Protein AF-A0A7V8FBA2-F1 (afdb_monomer)

Secondary structure (DSSP, 8-state):
---TTHHHHHHHHHHHHHHTT---PPPPP-PPPPS----TT---SS---SPPTTGGGGG--HHHHHHHHHHHHH-HHHHHHHHHHHHHHHHHHHHH-

pLDDT: mean 85.5, std 11.31, range [50.97, 98.38]

Sequence (97 aa):
MIPSLLRPTLLAGVVALSLAACHVPAKIDRPALRADVPLAGLNTDNRPGWPAAEWWKAYDDPQLDTLIQLALRGAPDLAQAKTRVDSAQQNIRVAAA

Rad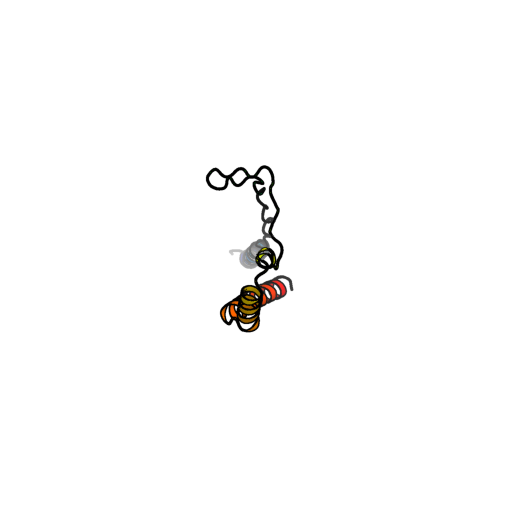ius of gyration: 28.99 Å; Cα contacts (8 Å, |Δi|>4): 6; chains: 1; bounding box: 71×36×72 Å

Structure (mmCIF, N/CA/C/O backbone):
data_AF-A0A7V8FBA2-F1
#
_entry.id   AF-A0A7V8FBA2-F1
#
loop_
_atom_site.group_PDB
_atom_site.id
_atom_site.type_symbol
_atom_site.label_atom_id
_atom_site.label_alt_id
_atom_site.label_comp_id
_atom_site.label_asym_id
_atom_site.label_entity_id
_atom_site.label_seq_id
_atom_site.pdbx_PDB_ins_code
_atom_site.Cartn_x
_atom_site.Cartn_y
_atom_site.Cartn_z
_atom_site.occupancy
_atom_site.B_iso_or_equiv
_atom_site.auth_seq_id
_atom_site.auth_comp_id
_atom_site.auth_asym_id
_atom_site.auth_atom_id
_atom_site.pdbx_PDB_model_num
ATOM 1 N N . MET A 1 1 ? -49.403 26.649 46.309 1.00 50.97 1 MET A N 1
ATOM 2 C CA . MET A 1 1 ? -49.038 25.217 46.393 1.00 50.97 1 MET A CA 1
ATOM 3 C C . M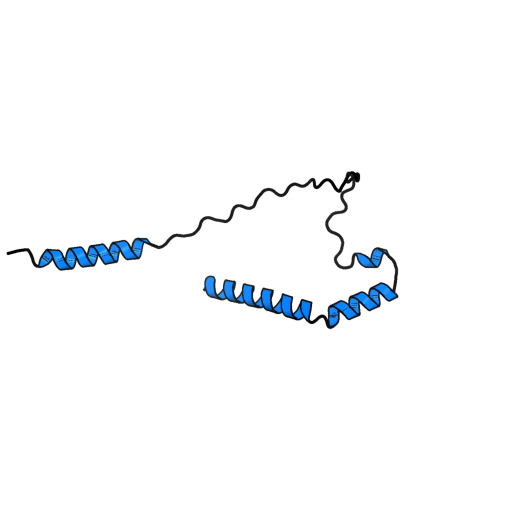ET A 1 1 ? -48.661 24.750 44.994 1.00 50.97 1 MET A C 1
ATOM 5 O O . MET A 1 1 ? -49.509 24.290 44.248 1.00 50.97 1 MET A O 1
ATOM 9 N N . ILE A 1 2 ? -47.412 24.998 44.597 1.00 58.41 2 ILE A N 1
ATOM 10 C CA . ILE A 1 2 ? -46.869 24.572 43.299 1.00 58.41 2 ILE A CA 1
ATOM 11 C C . ILE A 1 2 ? -46.518 23.083 43.458 1.00 58.41 2 ILE A C 1
ATOM 13 O O . ILE A 1 2 ? -45.885 22.734 44.458 1.00 58.41 2 ILE A O 1
ATOM 17 N N . PRO A 1 3 ? -46.998 22.188 42.581 1.00 62.94 3 PRO A N 1
ATOM 18 C CA . PRO A 1 3 ? -47.085 20.764 42.883 1.00 62.94 3 PRO A CA 1
ATOM 19 C C . PRO A 1 3 ? -45.692 20.131 42.971 1.00 62.94 3 PRO A C 1
ATOM 21 O O . PRO A 1 3 ? -44.902 20.207 42.030 1.00 62.94 3 PRO A O 1
ATOM 24 N N . SER A 1 4 ? -45.399 19.453 44.087 1.00 65.50 4 SER A N 1
ATOM 25 C CA . SER A 1 4 ? -44.140 18.716 44.301 1.00 65.50 4 SER A CA 1
ATOM 26 C C . SER A 1 4 ? -43.909 17.595 43.273 1.00 65.50 4 SER A C 1
ATOM 28 O O . SER A 1 4 ? -42.788 17.117 43.124 1.00 65.50 4 SER A O 1
ATOM 30 N N . LEU A 1 5 ? -44.948 17.241 42.508 1.00 64.06 5 LEU A N 1
ATOM 31 C CA . LEU A 1 5 ? -44.943 16.267 41.416 1.00 64.06 5 LEU A CA 1
ATOM 32 C C . LEU A 1 5 ? -44.308 16.788 40.111 1.00 64.06 5 LEU A C 1
ATOM 34 O O . LEU A 1 5 ? -44.009 15.993 39.221 1.00 64.06 5 LEU A O 1
ATOM 38 N N . LEU A 1 6 ? -44.059 18.099 39.994 1.00 72.31 6 LEU A N 1
ATOM 39 C CA . LEU A 1 6 ? -43.486 18.710 38.784 1.00 72.31 6 LEU A CA 1
ATOM 40 C C . LEU A 1 6 ? -41.965 18.497 38.677 1.00 72.31 6 LEU A C 1
ATOM 42 O O . LEU A 1 6 ? -41.420 18.405 37.586 1.00 72.31 6 LEU A O 1
ATOM 46 N N . ARG A 1 7 ? -41.269 18.352 39.813 1.00 75.12 7 ARG A N 1
ATOM 47 C CA . ARG A 1 7 ? -39.834 18.011 39.876 1.00 75.12 7 ARG A CA 1
ATOM 48 C C . ARG A 1 7 ? -39.507 16.596 39.368 1.00 75.12 7 ARG A C 1
ATOM 50 O O . ARG A 1 7 ? -38.613 16.490 38.530 1.00 7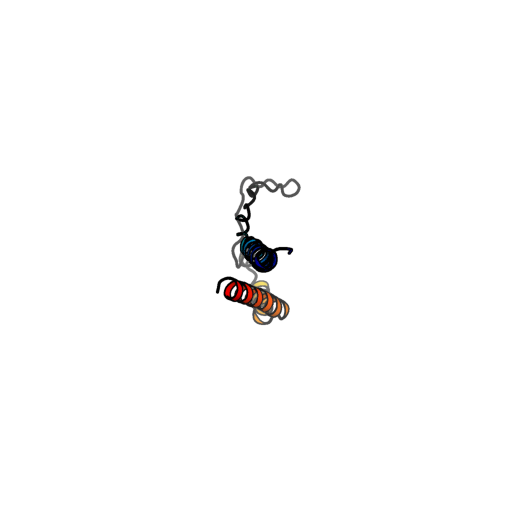5.12 7 ARG A O 1
ATOM 57 N N . PRO A 1 8 ? -40.172 15.517 39.830 1.00 78.56 8 PRO A N 1
ATOM 58 C CA . PRO A 1 8 ? -39.858 14.163 39.372 1.00 78.56 8 PRO A CA 1
ATOM 59 C C . PRO A 1 8 ? -40.211 13.937 37.897 1.00 78.56 8 PRO A C 1
ATOM 61 O O . PRO A 1 8 ? -39.498 13.213 37.211 1.00 78.56 8 PRO A O 1
ATOM 64 N N . THR A 1 9 ? -41.251 14.598 37.380 1.00 83.44 9 THR A N 1
ATOM 65 C CA . THR A 1 9 ? -41.612 14.541 35.952 1.00 83.44 9 THR A CA 1
ATOM 66 C C . THR A 1 9 ? -40.580 15.239 35.064 1.00 83.44 9 THR A C 1
ATOM 68 O O . THR A 1 9 ? -40.213 14.698 34.022 1.00 83.44 9 THR A O 1
ATOM 71 N N . LEU A 1 10 ? -40.037 16.383 35.495 1.00 84.25 10 LEU A N 1
ATOM 72 C CA . LEU A 1 10 ? -38.957 17.079 34.782 1.00 84.25 10 LEU A CA 1
ATOM 73 C C . LEU A 1 10 ? -37.656 16.255 34.771 1.00 84.25 10 LEU A C 1
ATOM 75 O O . LEU A 1 10 ? -37.019 16.122 33.729 1.00 84.25 10 LEU A O 1
ATOM 79 N N . LEU A 1 11 ? -37.303 15.642 35.907 1.00 84.69 11 LEU A N 1
ATOM 80 C CA . LEU A 1 11 ? -36.161 14.724 36.019 1.00 84.69 11 LEU A CA 1
ATOM 81 C C . LEU A 1 11 ? -36.314 13.495 35.110 1.00 84.69 11 LEU A C 1
ATOM 83 O O . LEU A 1 11 ? -35.378 13.152 34.391 1.00 84.69 11 LEU A O 1
ATOM 87 N N . ALA A 1 12 ? -37.494 12.870 35.087 1.00 85.75 12 ALA A N 1
ATOM 88 C CA . ALA A 1 12 ? -37.772 11.735 34.209 1.00 85.75 12 ALA A CA 1
ATOM 89 C C . ALA A 1 12 ? -37.686 12.116 32.720 1.00 85.75 12 ALA A C 1
ATOM 91 O O . ALA A 1 12 ? -37.131 11.360 31.924 1.00 85.75 12 ALA A O 1
ATOM 92 N N . GLY A 1 13 ? -38.169 13.309 32.350 1.00 87.88 13 GLY A N 1
ATOM 93 C CA . GLY A 1 13 ? -38.061 13.830 30.986 1.00 87.88 13 GLY A CA 1
ATOM 94 C C . GLY A 1 13 ? -36.611 14.009 30.530 1.00 87.88 13 GLY A C 1
ATOM 95 O O . GLY A 1 13 ? -36.249 13.553 29.449 1.00 87.88 13 GLY A O 1
ATOM 96 N N . VAL A 1 14 ? -35.757 14.608 31.367 1.00 87.75 14 VAL A N 1
ATOM 97 C CA . VAL A 1 14 ? -34.328 14.814 31.056 1.00 87.75 14 VAL A CA 1
ATOM 98 C C . VAL A 1 14 ? -33.586 13.483 30.887 1.00 87.75 14 VAL A C 1
ATOM 100 O O . VAL A 1 14 ? -32.780 13.335 29.966 1.00 87.75 14 VAL A O 1
ATOM 103 N N . VAL A 1 15 ? -33.884 12.488 31.727 1.00 87.38 15 VAL A N 1
ATOM 104 C CA . VAL A 1 15 ? -33.298 11.143 31.602 1.00 87.38 15 VAL A CA 1
ATOM 105 C C . VAL A 1 15 ? -33.758 10.469 30.304 1.00 87.38 15 VAL A C 1
ATOM 107 O O . VAL A 1 15 ? -32.936 9.961 29.550 1.00 87.38 15 VAL A O 1
ATOM 110 N N . ALA A 1 16 ? -35.048 10.530 29.970 1.00 83.69 16 ALA A N 1
ATOM 111 C CA . ALA A 1 16 ? -35.555 9.952 28.723 1.00 83.69 16 ALA A CA 1
ATOM 112 C C . ALA A 1 16 ? -34.929 10.595 27.467 1.00 83.69 16 ALA A C 1
ATOM 114 O O . ALA A 1 16 ? -34.570 9.891 26.525 1.00 83.69 16 ALA A O 1
ATOM 115 N N . LEU A 1 17 ? -34.739 11.919 27.469 1.00 84.31 17 LEU A N 1
ATOM 116 C CA . LEU A 1 17 ? -34.093 12.654 26.374 1.00 84.31 17 LEU A CA 1
ATOM 117 C C . LEU A 1 17 ? -32.607 12.310 26.209 1.00 84.31 17 LEU A C 1
ATOM 119 O O . LEU A 1 17 ? -32.113 12.262 25.085 1.00 84.31 17 LEU A O 1
ATOM 123 N N . SER A 1 18 ? -31.896 12.044 27.305 1.00 82.50 18 SER A N 1
ATOM 124 C CA . SER A 1 18 ? -30.474 11.677 27.256 1.00 82.50 18 SER A CA 1
ATOM 125 C C . SER A 1 18 ? -30.238 10.251 26.745 1.00 82.50 18 SER A C 1
ATOM 127 O O . SER A 1 18 ? -29.200 9.994 26.138 1.00 82.50 18 SER A O 1
ATOM 129 N N . LEU A 1 19 ? -31.212 9.345 26.888 1.00 79.38 19 LEU A N 1
ATOM 130 C CA . LEU A 1 19 ? -31.139 7.990 26.323 1.00 79.38 19 LEU A CA 1
ATOM 131 C C . LEU A 1 19 ? -31.435 7.928 24.812 1.00 79.38 19 LEU A C 1
ATOM 133 O O . LEU A 1 19 ? -31.081 6.945 24.166 1.00 79.38 19 LEU A O 1
ATOM 137 N N . ALA A 1 20 ? -32.041 8.963 24.223 1.00 77.38 20 ALA A N 1
ATOM 138 C CA . ALA A 1 20 ? -32.372 8.989 22.794 1.00 77.38 20 ALA A CA 1
ATOM 139 C C . ALA A 1 20 ? -31.170 9.310 21.876 1.00 77.38 20 ALA A C 1
ATOM 141 O O . ALA A 1 20 ? -31.323 9.359 20.657 1.00 77.38 20 ALA A O 1
ATOM 142 N N . ALA A 1 21 ? -29.975 9.530 22.436 1.00 74.88 21 ALA A N 1
ATOM 143 C CA . ALA A 1 21 ? -28.790 9.971 21.696 1.00 74.88 21 ALA A CA 1
ATOM 144 C C . ALA A 1 21 ? -28.015 8.848 20.972 1.00 74.88 21 ALA A C 1
ATOM 146 O O . ALA A 1 21 ? -27.010 9.125 20.316 1.00 74.88 21 ALA A O 1
ATOM 147 N N . CYS A 1 22 ? -28.444 7.584 21.059 1.00 81.06 22 CYS A N 1
ATOM 148 C CA . CYS A 1 22 ? -27.810 6.501 20.307 1.00 81.06 22 CYS A CA 1
ATOM 149 C C . CYS A 1 22 ? -28.119 6.630 18.806 1.00 81.06 22 CYS A C 1
ATOM 151 O O . CYS A 1 22 ? -29.240 6.382 18.367 1.00 81.06 22 CYS A O 1
ATOM 153 N N . HIS A 1 23 ? -27.108 6.978 18.009 1.00 81.44 23 HIS A N 1
ATOM 154 C CA . HIS A 1 23 ? -27.181 6.999 16.550 1.00 81.44 23 HIS A CA 1
ATOM 155 C C . HIS A 1 23 ? -26.222 5.960 15.962 1.00 81.44 23 HIS A C 1
ATOM 157 O O . HIS A 1 23 ? -25.039 5.944 16.298 1.00 81.44 23 HIS A O 1
ATOM 163 N N . VAL A 1 24 ? -26.726 5.105 15.070 1.00 78.81 24 VAL A N 1
ATOM 164 C CA . VAL A 1 24 ? -25.890 4.196 14.277 1.00 78.81 24 VAL A CA 1
ATOM 165 C C . VAL A 1 24 ? -25.478 4.942 13.007 1.00 78.81 24 VAL A C 1
ATOM 167 O O . VAL A 1 24 ? -26.359 5.281 12.213 1.00 78.81 24 VAL A O 1
ATOM 170 N N . PRO A 1 25 ? -24.179 5.222 12.800 1.00 78.00 25 PRO A N 1
ATOM 171 C CA . PRO A 1 25 ? -23.728 5.927 11.610 1.00 78.00 25 PRO A CA 1
ATOM 172 C C . PRO A 1 25 ? -24.066 5.126 10.350 1.00 78.00 25 PRO A C 1
ATOM 174 O O . PRO A 1 25 ? -23.958 3.898 10.319 1.00 78.00 25 PRO A O 1
ATOM 177 N N . ALA A 1 26 ? -24.476 5.836 9.299 1.00 82.31 26 ALA A N 1
ATOM 178 C CA . ALA A 1 26 ? -24.762 5.225 8.010 1.00 82.31 26 ALA A CA 1
ATOM 179 C C . ALA A 1 26 ? -23.523 4.503 7.456 1.00 82.31 26 ALA A C 1
ATOM 181 O O . ALA A 1 26 ? -22.376 4.893 7.697 1.00 82.31 26 ALA A O 1
ATOM 182 N N . LYS A 1 27 ? -23.762 3.440 6.684 1.00 80.50 27 LYS A N 1
ATOM 183 C CA . LYS A 1 27 ? -22.694 2.721 5.990 1.00 80.50 27 LYS A CA 1
ATOM 184 C C . LYS A 1 27 ? -21.962 3.692 5.062 1.00 80.50 27 LYS A C 1
ATOM 186 O O . LYS A 1 27 ? -22.597 4.417 4.308 1.00 80.50 27 LYS A O 1
ATOM 191 N N . ILE A 1 28 ? -20.631 3.676 5.107 1.00 85.06 28 ILE A N 1
ATOM 192 C CA . ILE A 1 28 ? -19.810 4.479 4.197 1.00 85.06 28 ILE A CA 1
ATOM 193 C C . ILE A 1 28 ? -20.070 4.005 2.763 1.00 85.06 28 ILE A C 1
ATOM 195 O O . ILE A 1 28 ? -19.828 2.835 2.438 1.00 85.06 28 ILE A O 1
ATOM 199 N N . ASP A 1 29 ? -20.545 4.916 1.916 1.00 86.31 29 ASP A N 1
ATOM 200 C CA . ASP A 1 29 ? -20.702 4.667 0.489 1.00 86.31 29 ASP A CA 1
ATOM 201 C C . ASP A 1 29 ? -19.335 4.451 -0.159 1.00 86.31 29 ASP A C 1
ATOM 203 O O . ASP A 1 29 ? -18.389 5.216 0.037 1.00 86.31 29 ASP A O 1
ATOM 207 N N . ARG A 1 30 ? -19.220 3.373 -0.940 1.00 84.44 30 ARG A N 1
ATOM 208 C CA . ARG A 1 30 ? -18.018 3.106 -1.730 1.00 84.44 30 ARG A CA 1
ATOM 209 C C . ARG A 1 30 ? -18.184 3.795 -3.080 1.00 84.44 30 ARG A C 1
ATOM 211 O O . ARG A 1 30 ? -19.064 3.381 -3.836 1.00 84.44 30 ARG A O 1
ATOM 218 N N . PRO A 1 31 ? -17.370 4.811 -3.405 1.00 87.44 31 PRO A N 1
ATOM 219 C CA . PRO A 1 31 ? -17.455 5.444 -4.709 1.00 87.44 31 PRO A CA 1
ATOM 220 C C . PRO A 1 31 ? -17.127 4.421 -5.798 1.00 87.44 31 PRO A C 1
ATOM 222 O O . PRO A 1 31 ? -16.235 3.583 -5.633 1.00 87.44 31 PRO A O 1
ATOM 225 N N . ALA A 1 32 ? -17.841 4.495 -6.920 1.00 87.06 32 ALA A N 1
ATOM 226 C CA . ALA A 1 32 ? -17.492 3.721 -8.101 1.00 87.06 32 ALA A CA 1
ATOM 227 C C . ALA A 1 32 ? -16.102 4.165 -8.586 1.00 87.06 32 ALA A C 1
ATOM 229 O O . ALA A 1 32 ? -15.897 5.331 -8.932 1.00 87.06 32 ALA A O 1
ATOM 230 N N . LEU A 1 33 ? -15.135 3.245 -8.572 1.00 83.31 33 LEU A N 1
ATOM 231 C CA . LEU A 1 33 ? -13.800 3.506 -9.097 1.00 83.31 33 LEU A CA 1
ATOM 232 C C . LEU A 1 33 ? -13.880 3.568 -10.621 1.00 83.31 33 LEU A C 1
ATOM 234 O O . LEU A 1 33 ? -14.454 2.681 -11.255 1.00 83.31 33 LEU A O 1
ATOM 238 N N . ARG A 1 34 ? -13.291 4.609 -11.213 1.00 79.00 34 ARG A N 1
ATOM 239 C CA . ARG A 1 34 ? -13.129 4.662 -12.667 1.00 79.00 34 ARG A CA 1
ATOM 240 C C . ARG A 1 34 ? -12.150 3.578 -13.083 1.00 79.00 34 ARG A C 1
ATOM 242 O O . ARG A 1 34 ? -11.098 3.424 -12.467 1.00 79.00 34 ARG A O 1
ATOM 249 N N . ALA A 1 35 ? -12.508 2.831 -14.119 1.00 72.75 35 ALA A N 1
ATOM 250 C CA . ALA A 1 35 ? -11.605 1.843 -14.683 1.00 72.75 35 ALA A CA 1
ATOM 251 C C . ALA A 1 35 ? -10.496 2.533 -15.487 1.00 72.75 35 ALA A C 1
ATOM 253 O O . ALA A 1 35 ? -9.366 2.050 -15.519 1.00 72.75 35 ALA A O 1
ATOM 254 N N . ASP A 1 36 ? -10.821 3.634 -16.162 1.00 72.25 36 ASP A N 1
ATOM 255 C CA . ASP A 1 36 ? -9.956 4.406 -17.042 1.00 72.25 36 ASP A CA 1
ATOM 256 C C . ASP A 1 36 ? -9.179 5.489 -16.280 1.00 72.25 36 ASP A C 1
ATOM 258 O O . ASP A 1 36 ? -9.737 6.392 -15.659 1.00 72.25 36 ASP A O 1
ATOM 262 N N . VAL A 1 37 ? -7.852 5.394 -16.347 1.00 72.38 37 VAL A N 1
ATOM 263 C CA . VAL A 1 37 ? -6.937 6.438 -15.885 1.00 72.38 37 VAL A CA 1
ATOM 264 C C . VAL A 1 37 ? -5.999 6.734 -17.052 1.00 72.38 37 VAL A C 1
ATOM 266 O O . VAL A 1 37 ? -5.070 5.958 -17.282 1.00 72.38 37 VAL A O 1
ATOM 269 N N . PRO A 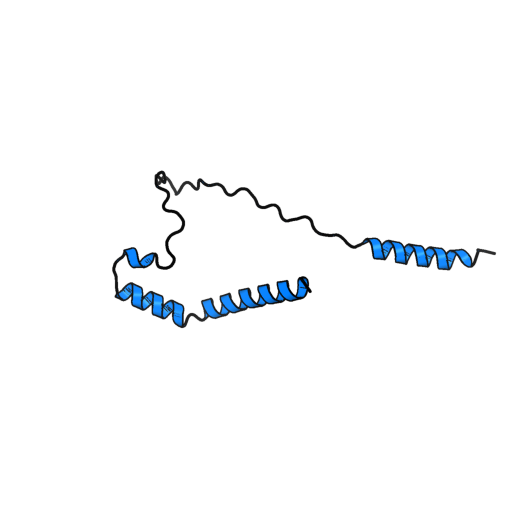1 38 ? -6.252 7.794 -17.843 1.00 72.56 38 PRO A N 1
ATOM 270 C CA . PRO A 1 38 ? -5.406 8.112 -18.983 1.00 72.56 38 PRO A CA 1
ATOM 271 C C . PRO A 1 38 ? -4.006 8.481 -18.487 1.00 72.56 38 PRO A C 1
ATOM 273 O O . PRO A 1 38 ? -3.806 9.485 -17.805 1.00 72.56 38 PRO A O 1
ATOM 276 N N . LEU A 1 39 ? -3.026 7.652 -18.831 1.00 73.62 39 LEU A N 1
ATOM 277 C CA . LEU A 1 39 ? -1.626 7.879 -18.498 1.00 73.62 39 LEU A CA 1
ATOM 278 C C . LEU A 1 39 ? -1.016 8.824 -19.534 1.00 73.62 39 LEU A C 1
ATOM 280 O O . LEU A 1 39 ? -0.537 8.342 -20.543 1.00 73.62 39 LEU A O 1
ATOM 284 N N . ALA A 1 40 ? -1.062 10.144 -19.332 1.00 80.94 40 ALA A N 1
ATOM 285 C CA . ALA A 1 40 ? -0.320 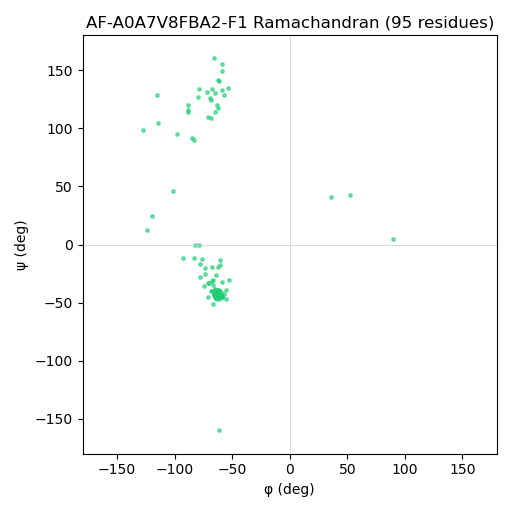11.159 -20.111 1.00 80.94 40 ALA A CA 1
ATOM 286 C C . ALA A 1 40 ? -0.144 10.890 -21.637 1.00 80.94 40 ALA A C 1
ATOM 288 O O . ALA A 1 40 ? 0.924 11.136 -22.191 1.00 80.94 40 ALA A O 1
ATOM 289 N N . GLY A 1 41 ? -1.180 10.385 -22.324 1.00 74.25 41 GLY A N 1
ATOM 290 C CA . GLY A 1 41 ? -1.150 10.082 -23.767 1.00 74.25 41 GLY A CA 1
ATOM 291 C C . GLY A 1 41 ? -0.686 8.672 -24.171 1.00 74.25 41 GLY A C 1
ATOM 292 O O . GLY A 1 41 ? -0.580 8.391 -25.361 1.00 74.25 41 GLY A O 1
ATOM 293 N N . LEU A 1 42 ? -0.432 7.772 -23.223 1.00 73.75 42 LEU A N 1
ATOM 294 C CA . LEU A 1 42 ? -0.102 6.371 -23.478 1.00 73.75 42 LEU A CA 1
ATOM 295 C C . LEU A 1 42 ? -1.370 5.567 -23.789 1.00 73.75 42 LEU A C 1
ATOM 297 O O . LEU A 1 42 ? -2.375 5.654 -23.079 1.00 73.75 42 LEU A O 1
ATOM 301 N N . ASN A 1 43 ? -1.301 4.749 -24.841 1.00 72.81 43 ASN A N 1
ATOM 302 C CA . ASN A 1 43 ? -2.332 3.765 -25.146 1.00 72.81 43 ASN A CA 1
ATOM 303 C C . ASN A 1 43 ? -2.317 2.669 -24.059 1.00 72.81 43 ASN A C 1
ATOM 305 O O . ASN A 1 43 ? -1.278 2.068 -23.788 1.00 72.81 43 ASN A O 1
ATOM 309 N N . THR A 1 44 ? -3.468 2.439 -23.421 1.00 70.50 44 THR A N 1
ATOM 310 C CA . THR A 1 44 ? -3.652 1.452 -22.338 1.00 70.50 44 THR A CA 1
ATOM 311 C C . THR A 1 44 ? -4.685 0.383 -22.709 1.00 70.50 44 THR A C 1
ATOM 313 O O . THR A 1 44 ? -5.300 -0.226 -21.830 1.00 70.50 44 THR A O 1
ATOM 316 N N . ASP A 1 45 ? -4.885 0.153 -24.014 1.00 68.81 45 ASP A N 1
ATOM 317 C CA . ASP A 1 45 ? -5.853 -0.816 -24.545 1.00 68.81 45 ASP A CA 1
ATOM 318 C C . ASP A 1 45 ? -5.551 -2.232 -24.042 1.00 68.81 45 ASP A C 1
ATOM 320 O O . ASP A 1 45 ? -6.461 -3.009 -23.755 1.00 68.81 45 ASP A O 1
ATOM 324 N N . ASN A 1 46 ? -4.268 -2.532 -23.826 1.00 65.00 46 ASN A N 1
ATOM 325 C CA . ASN A 1 46 ? -3.832 -3.666 -23.031 1.00 65.00 46 ASN A CA 1
ATOM 326 C C . ASN A 1 46 ? -3.501 -3.155 -21.624 1.00 65.00 46 ASN A C 1
ATOM 328 O O . ASN A 1 46 ? -2.415 -2.628 -21.399 1.00 65.00 46 ASN A O 1
ATOM 332 N N . ARG A 1 47 ? -4.456 -3.248 -20.693 1.00 64.44 47 ARG A N 1
ATOM 333 C CA . ARG A 1 47 ? -4.254 -2.937 -19.271 1.00 64.44 47 ARG A CA 1
ATOM 334 C C . ARG A 1 47 ? -3.697 -4.190 -18.584 1.00 64.44 47 ARG A C 1
ATOM 336 O O . ARG A 1 47 ? -4.500 -5.013 -18.136 1.00 64.44 47 ARG A O 1
ATOM 343 N N . PRO A 1 48 ? -2.366 -4.390 -18.474 1.00 64.50 48 PRO A N 1
ATOM 344 C CA . PRO A 1 48 ? -1.877 -5.315 -17.465 1.00 64.50 48 PRO A CA 1
ATOM 345 C C . PRO A 1 48 ? -2.419 -4.778 -16.139 1.00 64.50 48 PRO A C 1
ATOM 347 O O . PRO A 1 48 ? -2.373 -3.573 -15.893 1.00 64.50 48 PRO A O 1
ATOM 350 N N . GLY A 1 49 ? -3.062 -5.633 -15.349 1.00 76.25 49 GLY A N 1
ATOM 351 C CA . GLY A 1 49 ? -3.638 -5.222 -14.073 1.00 76.25 49 GLY A CA 1
ATOM 352 C C . GLY A 1 49 ? -2.573 -4.706 -13.100 1.00 76.25 49 GLY A C 1
ATOM 353 O O . GLY A 1 49 ? -1.455 -4.346 -13.468 1.00 76.25 49 GLY A O 1
ATOM 354 N N . TRP A 1 50 ? -2.902 -4.705 -11.811 1.00 81.56 50 TRP A N 1
ATOM 355 C CA . TRP A 1 50 ? -1.881 -4.445 -10.800 1.00 81.56 50 TRP A CA 1
ATOM 356 C C . TRP A 1 50 ? -0.693 -5.412 -10.986 1.00 81.56 50 TRP A C 1
ATOM 358 O O . TRP A 1 50 ? -0.925 -6.605 -11.211 1.00 81.56 50 TRP A O 1
ATOM 368 N N . PRO A 1 51 ? 0.560 -4.928 -10.933 1.00 87.19 51 PRO A N 1
ATOM 369 C CA . PRO A 1 51 ? 1.716 -5.776 -11.172 1.00 87.19 51 PRO A CA 1
ATOM 370 C C . PRO A 1 51 ? 1.860 -6.848 -10.084 1.00 87.19 51 PRO A C 1
ATOM 372 O O . PRO A 1 51 ? 1.314 -6.737 -8.983 1.00 87.19 51 PRO A O 1
ATOM 375 N N . ALA A 1 52 ? 2.617 -7.902 -10.390 1.00 90.44 52 ALA A N 1
ATOM 376 C CA . ALA A 1 52 ? 2.937 -8.938 -9.413 1.00 90.44 52 ALA A CA 1
ATOM 377 C C . ALA A 1 52 ? 3.670 -8.347 -8.192 1.00 90.44 52 ALA A C 1
ATOM 379 O O . ALA A 1 52 ? 4.343 -7.323 -8.293 1.00 90.44 52 ALA A O 1
ATOM 380 N N . ALA A 1 53 ? 3.580 -9.013 -7.037 1.00 92.81 53 ALA A N 1
ATOM 381 C CA . ALA A 1 53 ? 4.262 -8.560 -5.822 1.00 92.81 53 ALA A CA 1
ATOM 382 C C . ALA A 1 53 ? 5.779 -8.384 -6.034 1.00 92.81 53 ALA A C 1
ATOM 384 O O . ALA A 1 53 ? 6.353 -7.401 -5.577 1.00 92.81 53 ALA A O 1
ATOM 385 N N . GLU A 1 54 ? 6.397 -9.294 -6.790 1.00 94.94 54 GLU A N 1
ATOM 386 C CA . GLU A 1 54 ? 7.816 -9.261 -7.162 1.00 94.94 54 GLU A CA 1
ATOM 387 C C . GLU A 1 54 ? 8.021 -8.757 -8.600 1.00 94.94 54 GLU A C 1
ATOM 389 O O . GLU A 1 54 ? 8.747 -9.353 -9.392 1.00 94.94 54 GLU A O 1
ATOM 394 N N . TRP A 1 55 ? 7.338 -7.671 -8.967 1.00 94.44 55 TRP A N 1
ATOM 395 C CA . TRP A 1 55 ? 7.336 -7.114 -10.328 1.00 94.44 55 TRP A CA 1
ATOM 396 C C . TRP A 1 55 ? 8.731 -6.844 -10.907 1.00 94.44 55 TRP A C 1
ATOM 398 O O . TRP A 1 55 ? 8.918 -6.941 -12.118 1.00 94.44 55 TRP A O 1
ATOM 408 N N . TRP A 1 56 ? 9.710 -6.528 -10.057 1.00 95.75 56 TRP A N 1
ATOM 409 C CA . TRP A 1 56 ? 11.076 -6.205 -10.470 1.00 95.75 56 TRP A CA 1
ATOM 410 C C . TRP A 1 56 ? 11.822 -7.409 -11.062 1.00 95.75 56 TRP A C 1
ATOM 412 O O . TRP A 1 56 ? 12.772 -7.216 -11.816 1.00 95.75 56 TRP A O 1
ATOM 422 N N . LYS A 1 57 ? 11.378 -8.647 -10.797 1.00 96.00 57 LYS A N 1
ATOM 423 C CA . LYS A 1 57 ? 11.984 -9.858 -11.379 1.00 96.00 57 LYS A CA 1
ATOM 424 C C . LYS A 1 57 ? 11.888 -9.904 -12.901 1.00 96.00 57 LYS A C 1
ATOM 426 O O . LYS A 1 57 ? 12.660 -10.608 -13.538 1.00 96.00 57 LYS A O 1
ATOM 431 N N . ALA A 1 58 ? 10.982 -9.128 -13.497 1.00 94.62 58 ALA A N 1
ATOM 432 C CA . ALA A 1 58 ? 10.893 -8.987 -14.947 1.00 94.62 58 ALA A CA 1
ATOM 433 C C . ALA A 1 58 ? 12.172 -8.409 -15.590 1.00 94.62 58 ALA A C 1
ATOM 435 O O . ALA A 1 58 ? 12.337 -8.540 -16.799 1.00 94.62 58 ALA A O 1
ATOM 436 N N . TYR A 1 59 ? 13.061 -7.781 -14.810 1.00 95.88 59 TYR A N 1
ATOM 437 C CA . TYR A 1 59 ? 14.342 -7.267 -15.299 1.00 95.88 59 TYR A CA 1
ATOM 438 C C . TYR A 1 59 ? 15.463 -8.310 -15.363 1.00 95.88 59 TYR A C 1
ATOM 440 O O . TYR A 1 59 ? 16.494 -8.009 -15.955 1.00 95.88 59 TYR A O 1
ATOM 448 N N . ASP A 1 60 ? 15.275 -9.498 -14.775 1.00 96.94 60 ASP A N 1
ATOM 449 C CA . ASP A 1 60 ? 16.279 -10.575 -14.742 1.00 96.94 60 ASP A CA 1
ATOM 450 C C . ASP A 1 60 ? 17.656 -10.116 -14.208 1.00 96.94 60 ASP A C 1
ATOM 452 O O . ASP A 1 60 ? 1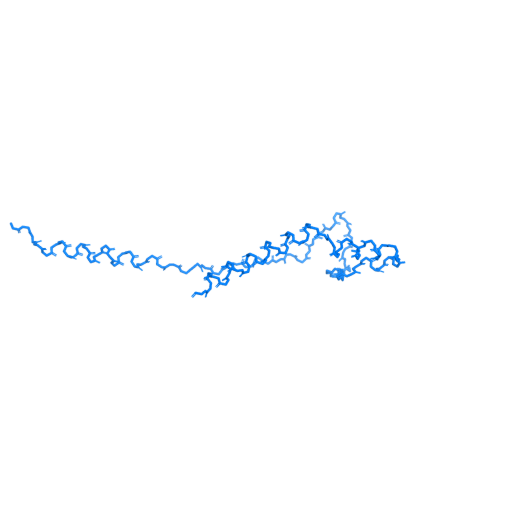8.711 -10.438 -14.752 1.00 96.94 60 ASP A O 1
ATOM 456 N N . ASP A 1 61 ? 17.642 -9.318 -13.131 1.00 98.38 61 ASP A N 1
ATOM 457 C CA . ASP A 1 61 ? 18.838 -8.761 -12.489 1.00 98.38 61 ASP A CA 1
ATOM 458 C C . ASP A 1 61 ? 19.027 -9.330 -11.061 1.00 98.38 61 ASP A C 1
ATOM 460 O O . ASP A 1 61 ? 18.352 -8.900 -10.115 1.00 98.38 61 ASP A O 1
ATOM 464 N N . PRO A 1 62 ? 19.985 -10.260 -10.858 1.00 97.75 62 PRO A N 1
ATOM 465 C CA . PRO A 1 62 ? 20.269 -10.843 -9.545 1.00 97.75 62 PRO A CA 1
ATOM 466 C C . PRO A 1 62 ? 20.789 -9.843 -8.498 1.00 97.75 62 PRO A C 1
ATOM 468 O O . PRO A 1 62 ? 20.634 -10.058 -7.287 1.00 97.75 62 PRO A O 1
ATOM 471 N N . GLN A 1 63 ? 21.432 -8.753 -8.930 1.00 98.38 63 GLN A N 1
ATOM 472 C CA . GLN A 1 63 ? 21.878 -7.698 -8.024 1.00 98.38 63 GLN A CA 1
ATOM 473 C C . GLN A 1 63 ? 20.668 -6.931 -7.492 1.00 98.38 63 GLN A C 1
ATOM 475 O O . GLN A 1 63 ? 20.574 -6.709 -6.282 1.00 98.38 63 GLN A O 1
ATOM 480 N N . LEU A 1 64 ? 19.726 -6.582 -8.372 1.00 98.25 64 LEU A N 1
ATOM 481 C CA . LEU A 1 64 ? 18.480 -5.921 -7.989 1.00 98.25 64 LEU A CA 1
ATOM 482 C C . LEU A 1 64 ? 17.675 -6.771 -7.001 1.00 98.25 64 LEU A C 1
ATOM 484 O O . LEU A 1 64 ? 17.229 -6.257 -5.972 1.00 98.25 64 LEU A O 1
ATOM 488 N N . ASP A 1 65 ? 17.564 -8.074 -7.259 1.00 97.69 65 ASP A N 1
ATOM 489 C CA . ASP A 1 65 ? 16.917 -9.013 -6.341 1.00 97.69 65 ASP A CA 1
ATOM 490 C C . ASP A 1 65 ? 17.546 -8.966 -4.946 1.00 97.69 65 ASP A C 1
ATOM 492 O O . ASP A 1 65 ? 16.850 -8.850 -3.934 1.00 97.69 65 ASP A O 1
ATOM 496 N N . THR A 1 66 ? 18.876 -8.994 -4.881 1.00 96.94 66 THR A N 1
ATOM 497 C CA . THR A 1 66 ? 19.608 -8.948 -3.611 1.00 96.94 66 THR A CA 1
ATOM 498 C C . THR A 1 66 ? 19.366 -7.634 -2.868 1.00 96.94 66 THR A C 1
ATOM 500 O O . THR A 1 66 ? 19.132 -7.642 -1.656 1.00 96.94 66 THR A O 1
ATOM 503 N N . LEU A 1 67 ? 19.387 -6.506 -3.583 1.00 96.44 67 LEU A N 1
ATOM 504 C CA . LEU A 1 67 ? 19.166 -5.181 -3.006 1.00 96.44 67 LEU A CA 1
ATOM 505 C C . LEU A 1 67 ? 17.755 -5.039 -2.434 1.00 96.44 67 LEU A C 1
ATOM 507 O O . LEU A 1 67 ? 17.599 -4.571 -1.306 1.00 96.44 67 LEU A O 1
ATOM 511 N N . ILE A 1 68 ? 16.733 -5.488 -3.165 1.00 96.12 68 ILE A N 1
ATOM 512 C CA . ILE A 1 68 ? 15.344 -5.423 -2.699 1.00 96.12 68 ILE A CA 1
ATOM 513 C C . ILE A 1 68 ? 15.140 -6.336 -1.489 1.00 96.12 68 ILE A C 1
ATOM 515 O O . ILE A 1 68 ? 14.551 -5.914 -0.495 1.00 96.12 68 ILE A O 1
ATOM 519 N N . GLN A 1 69 ? 15.684 -7.554 -1.510 1.00 95.19 69 GLN A N 1
ATOM 520 C CA . GLN A 1 69 ? 15.600 -8.462 -0.363 1.00 95.19 69 GLN A CA 1
ATOM 521 C C . GLN A 1 69 ? 16.287 -7.892 0.884 1.00 95.19 69 GLN A C 1
ATOM 523 O O . GLN A 1 69 ? 15.773 -8.034 1.998 1.00 95.19 69 GLN A O 1
ATOM 528 N N . LEU A 1 70 ? 17.433 -7.226 0.716 1.00 94.81 70 LEU A N 1
ATOM 529 C CA . LEU A 1 70 ? 18.117 -6.547 1.812 1.00 94.81 70 LEU A CA 1
ATOM 530 C C . LEU A 1 70 ? 17.277 -5.386 2.360 1.00 94.81 70 LEU A C 1
ATOM 532 O O . LEU A 1 70 ? 17.122 -5.276 3.578 1.00 94.81 70 LEU A O 1
ATOM 536 N N . ALA A 1 71 ? 16.702 -4.569 1.475 1.00 93.88 71 ALA A N 1
ATOM 537 C CA . ALA A 1 71 ? 15.852 -3.446 1.854 1.00 93.88 71 ALA A CA 1
ATOM 538 C C . ALA A 1 71 ? 14.617 -3.909 2.643 1.00 93.88 71 ALA A C 1
ATOM 540 O O . ALA A 1 71 ? 14.320 -3.354 3.697 1.00 93.88 71 ALA A O 1
ATOM 541 N N . LEU A 1 72 ? 13.934 -4.967 2.196 1.00 93.81 72 LEU A N 1
ATOM 542 C CA . LEU A 1 72 ? 12.710 -5.458 2.838 1.00 93.81 72 LEU A CA 1
ATOM 543 C C . LEU A 1 72 ? 12.952 -6.116 4.207 1.00 93.81 72 LEU A C 1
ATOM 545 O O . LEU A 1 72 ? 12.100 -6.016 5.088 1.00 93.81 72 LEU A O 1
ATOM 549 N N . ARG A 1 73 ? 14.091 -6.791 4.413 1.00 92.44 73 ARG A N 1
ATOM 550 C CA . ARG A 1 73 ? 14.346 -7.578 5.638 1.00 92.44 73 ARG A CA 1
ATOM 551 C C . ARG A 1 73 ? 14.579 -6.721 6.884 1.00 92.44 73 ARG A C 1
ATOM 553 O O . ARG A 1 73 ? 14.252 -7.155 7.984 1.00 92.44 73 ARG A O 1
ATOM 560 N N . GLY A 1 74 ? 15.190 -5.550 6.721 1.00 82.12 74 GLY A N 1
ATOM 561 C CA . GLY A 1 74 ? 15.683 -4.728 7.832 1.00 82.12 74 GLY A CA 1
ATOM 562 C C . GLY A 1 74 ? 15.145 -3.303 7.861 1.00 82.12 74 GLY A C 1
ATOM 563 O O . GLY A 1 74 ? 15.705 -2.484 8.581 1.00 82.12 74 GLY A O 1
ATOM 564 N N . ALA A 1 75 ? 14.110 -3.000 7.077 1.00 93.44 75 ALA A N 1
ATOM 565 C CA . ALA A 1 75 ? 13.575 -1.656 6.875 1.00 93.44 75 ALA A CA 1
ATOM 566 C C . ALA A 1 75 ? 12.888 -1.087 8.142 1.00 93.44 75 ALA A C 1
ATOM 568 O O . ALA A 1 75 ? 11.795 -1.539 8.511 1.00 93.44 75 ALA A O 1
ATOM 569 N N . PRO A 1 76 ? 13.482 -0.083 8.825 1.00 95.06 76 PRO A N 1
ATOM 570 C CA . PRO A 1 76 ? 12.896 0.501 10.036 1.00 95.06 76 PRO A CA 1
ATOM 571 C C . PRO A 1 76 ? 11.591 1.262 9.764 1.00 95.06 76 PRO A C 1
ATOM 573 O O . PRO A 1 76 ? 10.695 1.303 10.607 1.00 95.06 76 PRO A O 1
ATOM 576 N N . ASP A 1 77 ? 11.468 1.846 8.577 1.00 96.56 77 ASP A N 1
ATOM 577 C CA . ASP A 1 77 ? 10.264 2.511 8.084 1.00 96.56 77 ASP A CA 1
ATOM 578 C C . ASP A 1 77 ? 9.103 1.524 7.884 1.00 96.56 77 ASP A C 1
ATOM 580 O O . ASP A 1 77 ? 7.986 1.798 8.333 1.00 96.56 77 ASP A O 1
ATOM 584 N N . LEU A 1 78 ? 9.356 0.343 7.309 1.00 96.06 78 LEU A N 1
ATOM 585 C CA . LEU A 1 78 ? 8.362 -0.729 7.206 1.00 96.06 78 LEU A CA 1
ATOM 586 C C . LEU A 1 78 ? 7.961 -1.261 8.583 1.00 96.06 78 LEU A C 1
ATOM 588 O O . LEU A 1 78 ? 6.774 -1.496 8.823 1.00 96.06 78 LEU A O 1
ATOM 592 N N . ALA A 1 79 ? 8.910 -1.395 9.513 1.00 96.12 79 ALA A N 1
ATOM 593 C CA . ALA A 1 79 ? 8.602 -1.771 10.892 1.00 96.12 79 ALA A CA 1
ATOM 594 C C . ALA A 1 79 ? 7.675 -0.740 11.561 1.00 96.12 79 ALA A C 1
ATOM 596 O O . ALA A 1 79 ? 6.671 -1.104 12.176 1.00 96.12 79 ALA A O 1
ATOM 597 N N . GLN A 1 80 ? 7.943 0.557 11.380 1.00 98.06 80 GLN A N 1
ATOM 598 C CA . GLN A 1 80 ? 7.076 1.621 11.882 1.00 98.06 80 GLN A CA 1
ATOM 599 C C . GLN A 1 80 ? 5.689 1.600 11.220 1.00 98.06 80 GLN A C 1
ATOM 601 O O . GLN A 1 80 ? 4.675 1.770 11.904 1.00 98.06 80 GLN A O 1
ATOM 606 N N . ALA A 1 81 ? 5.620 1.387 9.904 1.00 97.88 81 ALA A N 1
ATOM 607 C CA . ALA A 1 81 ? 4.359 1.269 9.178 1.00 97.88 81 ALA A CA 1
ATOM 608 C C . ALA A 1 81 ? 3.526 0.086 9.692 1.00 97.88 81 ALA A C 1
ATOM 610 O O . ALA A 1 81 ? 2.330 0.248 9.949 1.00 97.88 81 ALA A O 1
ATOM 611 N N . LYS A 1 82 ? 4.160 -1.069 9.933 1.00 97.12 82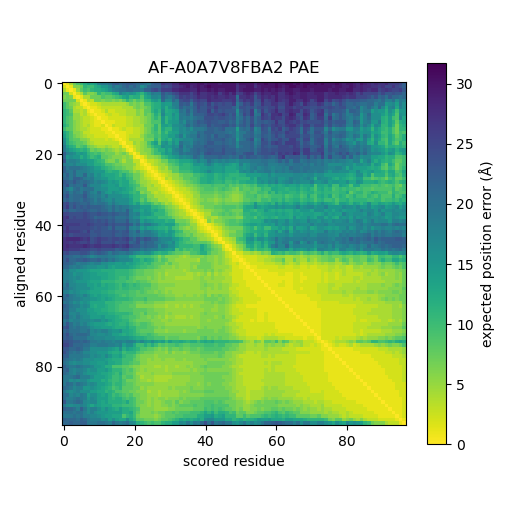 LYS A N 1
ATOM 612 C CA . LYS A 1 82 ? 3.508 -2.238 10.528 1.00 97.12 82 LYS A CA 1
ATOM 613 C C . LYS A 1 82 ? 2.920 -1.922 11.902 1.00 97.12 82 LYS A C 1
ATOM 615 O O . LYS A 1 82 ? 1.757 -2.240 12.134 1.00 97.12 82 LYS A O 1
ATOM 620 N N . THR A 1 83 ? 3.657 -1.225 12.766 1.00 97.88 83 THR A N 1
ATOM 621 C CA . THR A 1 83 ? 3.135 -0.794 14.072 1.00 97.88 83 THR A CA 1
ATOM 622 C C . THR A 1 83 ? 1.867 0.048 13.930 1.00 97.88 83 THR A C 1
ATOM 624 O O . THR A 1 83 ? 0.899 -0.187 14.647 1.00 97.88 83 THR A O 1
ATOM 627 N N . ARG A 1 84 ? 1.815 0.989 12.974 1.00 97.81 84 ARG A N 1
ATOM 628 C CA . ARG A 1 84 ? 0.613 1.815 12.735 1.00 97.81 84 ARG A CA 1
ATOM 629 C C . ARG A 1 84 ? -0.591 0.969 12.310 1.00 97.81 84 ARG A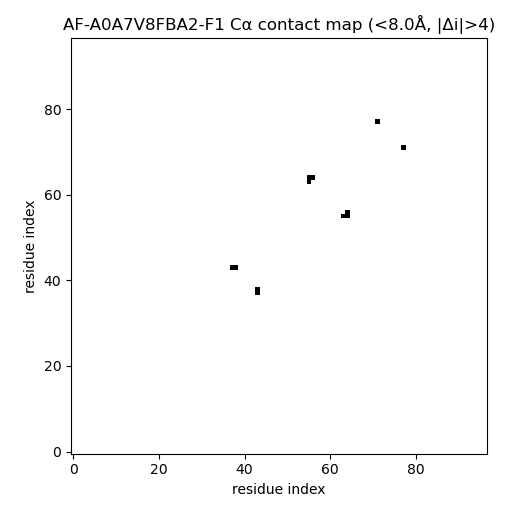 C 1
ATOM 631 O O . ARG A 1 84 ? -1.700 1.212 12.784 1.00 97.81 84 ARG A O 1
ATOM 638 N N . VAL A 1 85 ? -0.376 -0.025 11.446 1.00 98.31 85 VAL A N 1
ATOM 639 C CA . VAL A 1 85 ? -1.425 -0.970 11.028 1.00 98.31 85 VAL A CA 1
ATOM 640 C C . VAL A 1 85 ? -1.906 -1.804 12.215 1.00 98.31 85 VAL A C 1
ATOM 642 O O . VAL A 1 85 ? -3.111 -1.909 12.434 1.00 98.31 85 VAL A O 1
ATOM 645 N N . ASP A 1 86 ? -0.985 -2.346 13.011 1.00 98.19 86 ASP A N 1
ATOM 646 C CA . ASP A 1 86 ? -1.318 -3.156 14.182 1.00 98.19 86 ASP A CA 1
ATOM 647 C C . ASP A 1 86 ? -2.111 -2.330 15.213 1.00 98.19 86 ASP A C 1
ATOM 649 O O . ASP A 1 86 ? -3.141 -2.792 15.706 1.00 98.19 86 ASP A O 1
ATOM 653 N N . SER A 1 87 ? -1.709 -1.081 15.481 1.00 98.19 87 SER A N 1
ATOM 654 C CA . SER A 1 87 ? -2.459 -0.153 16.340 1.00 98.19 87 SER A CA 1
ATOM 655 C C . SER A 1 87 ? -3.875 0.100 15.818 1.00 98.19 87 SER A C 1
ATOM 657 O O . SER A 1 87 ? -4.831 0.029 16.588 1.00 98.19 87 SER A O 1
ATOM 659 N N . ALA A 1 88 ? -4.043 0.336 14.512 1.00 97.81 88 ALA A N 1
ATOM 660 C CA . ALA A 1 88 ? -5.364 0.520 13.914 1.00 97.81 88 ALA A CA 1
ATOM 661 C C . ALA A 1 88 ? -6.248 -0.730 14.077 1.00 97.81 88 ALA A C 1
ATOM 663 O O . ALA A 1 88 ? -7.426 -0.614 14.408 1.00 97.81 88 ALA A O 1
ATOM 664 N N . GLN A 1 89 ? -5.681 -1.929 13.917 1.00 97.81 89 GLN A N 1
ATOM 665 C CA . GLN A 1 89 ? -6.408 -3.179 14.146 1.00 97.81 89 GLN A CA 1
ATOM 666 C C . GLN A 1 89 ? -6.831 -3.355 15.608 1.00 97.81 89 GLN A C 1
ATOM 668 O O . GLN A 1 89 ? -7.935 -3.835 15.860 1.00 97.81 89 GLN A O 1
ATOM 673 N N . GLN A 1 90 ? -5.990 -2.967 16.574 1.00 97.50 90 GLN A N 1
ATOM 674 C CA . GLN A 1 90 ? -6.384 -3.002 17.986 1.00 97.50 90 GLN A CA 1
ATOM 675 C C . GLN A 1 90 ? -7.510 -2.012 18.283 1.00 97.50 90 GLN A C 1
ATOM 677 O O . GLN A 1 90 ? -8.465 -2.376 18.963 1.00 97.50 90 GLN A O 1
ATOM 682 N N . ASN A 1 91 ? -7.458 -0.808 17.712 1.00 96.38 91 ASN A N 1
ATOM 683 C CA . ASN A 1 91 ? -8.533 0.173 17.863 1.00 96.38 91 ASN A CA 1
ATOM 684 C C . ASN A 1 91 ? -9.867 -0.367 17.325 1.00 96.38 91 ASN A C 1
ATOM 686 O O . ASN A 1 91 ? -10.898 -0.194 17.968 1.00 96.38 91 ASN A O 1
ATOM 690 N N . ILE A 1 92 ? -9.844 -1.074 16.188 1.00 95.69 92 ILE A N 1
ATOM 691 C CA . ILE A 1 92 ? -11.032 -1.744 15.638 1.00 95.69 92 ILE A CA 1
ATOM 692 C C . ILE A 1 92 ? -11.539 -2.831 16.593 1.00 95.69 92 ILE A C 1
ATOM 694 O O . ILE A 1 92 ? -12.738 -2.897 16.840 1.00 95.69 92 ILE A O 1
ATOM 698 N N . ARG A 1 93 ? -10.651 -3.667 17.150 1.00 95.25 93 ARG A N 1
ATOM 699 C CA . ARG A 1 93 ? -11.040 -4.715 18.110 1.00 95.25 93 ARG A CA 1
ATOM 700 C C . ARG A 1 93 ? -11.707 -4.141 19.359 1.00 95.25 93 ARG A C 1
ATOM 702 O O . ARG A 1 93 ? -12.720 -4.678 19.781 1.00 95.25 93 ARG A O 1
ATOM 709 N N . VAL A 1 94 ? -11.160 -3.061 19.918 1.00 94.56 94 VAL A N 1
ATOM 710 C CA . VAL A 1 94 ? -11.726 -2.393 21.102 1.00 94.56 94 VAL A CA 1
ATOM 711 C C . VAL A 1 94 ? -13.065 -1.729 20.783 1.00 94.56 94 VAL A C 1
ATOM 713 O O . VAL A 1 94 ? -13.974 -1.806 21.593 1.00 94.56 94 VAL A O 1
ATOM 716 N N . ALA A 1 95 ? -13.211 -1.106 19.611 1.00 88.62 95 ALA A N 1
ATOM 717 C CA . ALA A 1 95 ? -14.464 -0.464 19.210 1.00 88.62 95 ALA A CA 1
ATOM 718 C C . ALA A 1 95 ? -15.577 -1.456 18.822 1.00 88.62 95 ALA A C 1
ATOM 720 O O . ALA A 1 95 ? -16.743 -1.074 18.781 1.00 88.62 95 ALA A O 1
ATOM 721 N N . ALA A 1 96 ? -15.217 -2.695 18.478 1.00 85.12 96 ALA A N 1
ATOM 722 C CA . ALA A 1 96 ? -16.158 -3.756 18.125 1.00 85.12 96 ALA A CA 1
ATOM 723 C C . ALA A 1 96 ? -16.578 -4.637 19.318 1.00 85.12 96 ALA A C 1
ATOM 725 O O . ALA A 1 96 ? -17.485 -5.453 19.149 1.00 85.12 96 ALA A O 1
ATOM 726 N N . ALA A 1 97 ? -15.899 -4.519 20.464 1.00 71.06 97 ALA A N 1
ATOM 727 C CA . ALA A 1 97 ? -16.242 -5.197 21.716 1.00 71.06 97 ALA A CA 1
ATOM 728 C C . ALA A 1 97 ? -17.359 -4.450 22.457 1.00 71.06 97 ALA A C 1
ATOM 730 O O . ALA A 1 97 ? -18.202 -5.145 23.067 1.00 71.06 97 ALA A O 1
#

Foldseek 3Di:
DPDPVVVVVVVVVVVVVVVVPDDDDDDDDDDDDDPDDDDPP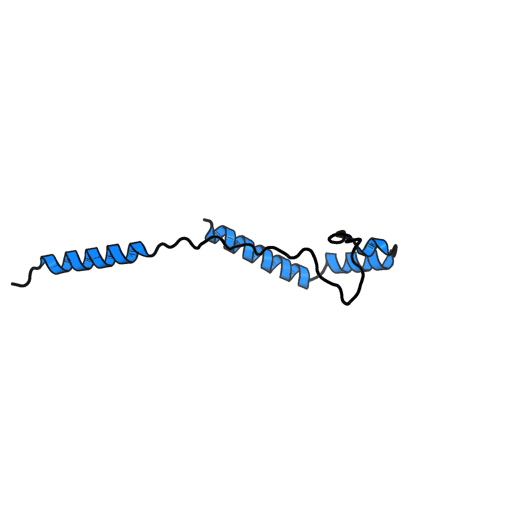DDCVPPPDPADPPNVCVVVDPVVVVVVVVCVPDPVVVVVVVVVVVVVVVVVVVVVD

Nearest PDB structures (foldseek):
  5lm7-assembly1_N  TM=2.603E-01  e=9.142E+00  Lambdavirus lambda

Solvent-accessible surface area (backbone atoms only — not comparable to full-atom values): 6442 Å² total; per-residue (Å²): 135,81,65,80,68,56,57,60,53,53,53,51,49,54,52,56,60,64,68,66,68,79,74,83,80,76,80,82,80,78,76,86,75,75,88,78,74,87,54,92,86,53,88,58,90,76,64,78,68,86,74,59,96,68,52,72,61,82,69,75,45,72,65,59,52,51,51,51,53,55,50,68,74,69,36,65,68,58,52,52,52,49,50,55,52,52,53,51,53,50,53,50,54,64,75,73,107

Mean predicted aligned error: 11.31 Å